Protein AF-M2UCH8-F1 (afdb_monomer_lite)

Sequence (51 aa):
GMSNELPACQKCKLRKVRCDRQAPKCTSCTKGNVACIVVNPATGEQYARDY

Radius of gyration: 10.57 Å; chains: 1; bounding box: 22×24×28 Å

Foldseek 3Di:
DDPPAADQFPVCVVVVHDFPRDALATPVCVVVVHWRWHADPVPRDIDTSDD

InterPro domains:
  IPR001138 Zn(2)Cys(6) fungal-type DNA-binding domain [PF00172] (8-41)
  IPR001138 Zn(2)Cys(6) fungal-type DNA-binding domain [PS00463] (8-36)
  IPR001138 Zn(2)Cys(6) fungal-type DNA-binding domain [PS50048] (8-38)
  IPR001138 Zn(2)Cys(6) fungal-type DNA-binding domain [SM00066] (3-47)
  IPR001138 Zn(2)Cys(6) fungal-type DNA-binding domain [cd00067] (8-37)
  IPR036864 Zn(2)-C6 fungal-type DNA-binding domain superfamily [G3DSA:4.10.240.10] (4-51)
  IPR036864 Zn(2)-C6 fungal-type DNA-binding domain superfamily [SSF57701] (6-43)

pLDDT: mean 90.94, std 11.99, range [42.81, 97.69]

Structure (mmCIF, N/CA/C/O backbone):
data_AF-M2UCH8-F1
#
_entry.id   AF-M2UCH8-F1
#
loop_
_atom_site.group_PDB
_atom_site.id
_atom_site.type_symbol
_atom_site.label_atom_id
_atom_site.label_alt_id
_atom_site.label_comp_id
_atom_site.label_asym_id
_atom_site.label_entity_id
_atom_site.label_seq_id
_atom_site.pdbx_PDB_ins_code
_atom_site.Cartn_x
_atom_site.Cartn_y
_atom_site.Cartn_z
_atom_site.occupancy
_atom_site.B_iso_or_equiv
_atom_site.auth_seq_id
_atom_site.auth_comp_id
_atom_site.auth_asym_id
_atom_site.auth_atom_id
_atom_site.pdbx_PDB_model_num
ATOM 1 N N . GLY A 1 1 ? -0.228 13.958 18.055 1.00 42.81 1 GLY A N 1
ATOM 2 C CA . GLY A 1 1 ? 0.876 14.143 17.098 1.00 42.81 1 GLY A CA 1
ATOM 3 C C . GLY A 1 1 ? 0.636 13.248 15.908 1.00 42.81 1 GLY A C 1
ATOM 4 O O . GLY A 1 1 ? 0.714 12.040 16.065 1.00 42.81 1 GLY A O 1
ATOM 5 N N . MET A 1 2 ? 0.253 13.816 14.766 1.00 49.62 2 MET A N 1
ATOM 6 C CA . MET A 1 2 ? 0.078 13.058 13.526 1.00 49.62 2 MET A CA 1
ATOM 7 C C . MET A 1 2 ? 1.400 13.109 12.769 1.00 49.62 2 MET A C 1
ATOM 9 O O . MET A 1 2 ? 1.829 14.175 12.334 1.00 49.62 2 MET A O 1
ATOM 13 N N . SER A 1 3 ? 2.086 11.975 12.690 1.00 59.88 3 SER A N 1
ATOM 14 C CA . SER A 1 3 ? 3.279 11.820 11.868 1.00 59.88 3 SER A CA 1
ATOM 15 C C . SER A 1 3 ? 2.911 12.043 10.400 1.00 59.88 3 SER A C 1
ATOM 17 O O . SER A 1 3 ? 2.016 11.393 9.869 1.00 59.88 3 SER A O 1
ATOM 19 N N . ASN A 1 4 ? 3.625 12.955 9.743 1.00 67.00 4 ASN A N 1
ATOM 20 C CA . ASN A 1 4 ? 3.438 13.345 8.341 1.00 67.00 4 ASN A CA 1
ATOM 21 C C . ASN A 1 4 ? 3.931 12.265 7.344 1.00 67.00 4 ASN A C 1
ATOM 23 O O . ASN A 1 4 ? 4.348 12.569 6.231 1.00 67.00 4 ASN A O 1
ATOM 27 N N . GLU A 1 5 ? 3.975 10.999 7.768 1.00 75.62 5 GLU A N 1
ATOM 28 C CA . GLU A 1 5 ? 4.545 9.886 7.009 1.00 75.62 5 GLU A CA 1
ATOM 29 C C . GLU A 1 5 ? 3.415 9.035 6.423 1.00 75.62 5 GLU A C 1
ATOM 31 O O . GLU A 1 5 ? 2.535 8.574 7.153 1.00 75.62 5 GLU A O 1
ATOM 36 N N . LEU A 1 6 ? 3.459 8.781 5.110 1.00 83.19 6 LEU A N 1
ATOM 37 C CA . LEU A 1 6 ? 2.456 7.973 4.410 1.00 83.19 6 LEU A CA 1
ATOM 38 C C . LEU A 1 6 ? 2.201 6.637 5.139 1.00 83.19 6 LEU A C 1
ATOM 40 O O . LEU A 1 6 ? 3.159 5.950 5.514 1.00 83.19 6 LEU A O 1
ATO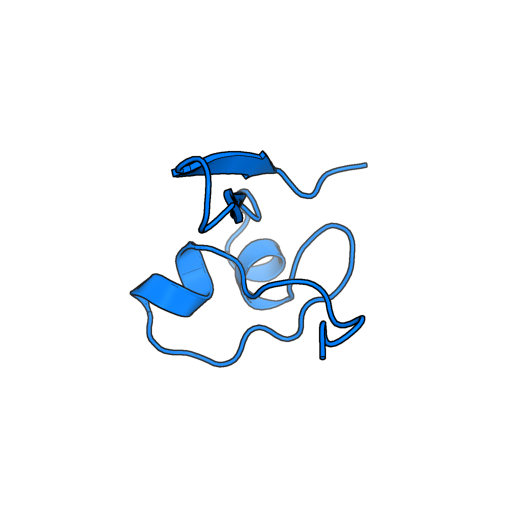M 44 N N . PRO A 1 7 ? 0.941 6.206 5.325 1.00 91.25 7 PRO A N 1
ATOM 45 C CA . PRO A 1 7 ? 0.666 4.931 5.970 1.00 91.25 7 PRO A CA 1
ATOM 46 C C . PRO A 1 7 ? 1.223 3.743 5.174 1.00 91.25 7 PRO A C 1
ATOM 48 O O . PRO A 1 7 ? 1.207 3.707 3.937 1.00 91.25 7 PRO A O 1
ATOM 51 N N . ALA A 1 8 ? 1.665 2.705 5.888 1.00 95.88 8 ALA A N 1
ATOM 52 C CA . ALA A 1 8 ? 2.005 1.428 5.267 1.00 95.88 8 ALA A CA 1
ATOM 53 C C . ALA A 1 8 ? 0.797 0.858 4.498 1.00 95.88 8 ALA A C 1
ATOM 55 O O . ALA A 1 8 ? -0.334 0.907 4.987 1.00 95.88 8 ALA A O 1
ATOM 56 N N . CYS A 1 9 ? 1.029 0.289 3.310 1.00 97.38 9 CYS A N 1
ATOM 57 C CA . CYS A 1 9 ? -0.045 -0.338 2.538 1.00 97.38 9 CYS A CA 1
ATOM 58 C C . CYS A 1 9 ? -0.556 -1.618 3.217 1.00 97.38 9 CYS A C 1
ATOM 60 O O . CYS A 1 9 ? 0.164 -2.276 3.975 1.00 97.38 9 CYS A O 1
ATOM 62 N N . GLN A 1 10 ? -1.788 -2.004 2.894 1.00 97.56 10 GLN A N 1
ATOM 63 C CA . GLN A 1 10 ? -2.465 -3.192 3.407 1.00 97.56 10 GLN A CA 1
ATOM 64 C C . GLN A 1 10 ? -1.648 -4.467 3.180 1.00 97.56 10 GLN A C 1
ATOM 66 O O . GLN A 1 10 ? -1.476 -5.247 4.111 1.00 97.56 10 GLN A O 1
ATOM 71 N N . LYS A 1 11 ? -1.067 -4.659 1.986 1.00 97.38 11 LYS A N 1
ATOM 72 C CA . LYS A 1 11 ? -0.224 -5.831 1.686 1.00 97.38 11 LYS A CA 1
ATOM 73 C C . LYS A 1 11 ? 0.967 -5.939 2.640 1.00 97.38 11 LYS A C 1
ATOM 75 O O . LYS A 1 11 ? 1.223 -7.014 3.175 1.00 97.38 11 LYS A O 1
ATOM 80 N N . CYS A 1 12 ? 1.687 -4.840 2.869 1.00 97.69 12 CYS A N 1
ATOM 81 C CA . CYS A 1 12 ? 2.824 -4.832 3.789 1.00 97.69 12 CYS A CA 1
ATOM 82 C C . CYS A 1 12 ? 2.381 -5.063 5.241 1.00 97.69 12 CYS A C 1
ATOM 84 O O . CYS A 1 12 ? 3.028 -5.846 5.935 1.00 97.69 12 CYS A O 1
ATOM 86 N N . LYS A 1 13 ? 1.257 -4.4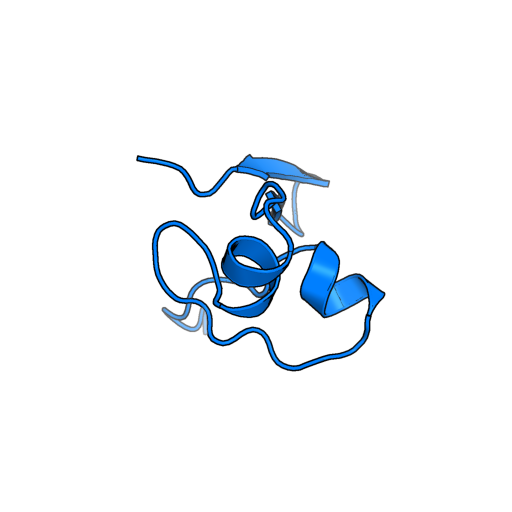64 5.672 1.00 96.56 13 LYS A N 1
ATOM 87 C CA . LYS A 1 13 ? 0.660 -4.715 6.997 1.00 96.56 13 LYS A CA 1
ATOM 88 C C . LYS A 1 13 ? 0.310 -6.197 7.188 1.00 96.56 13 LYS A C 1
ATOM 90 O O . LYS A 1 13 ? 0.765 -6.802 8.153 1.00 96.56 13 LYS A O 1
ATOM 95 N N . LEU A 1 14 ? -0.422 -6.799 6.246 1.00 96.25 14 LEU A N 1
ATOM 96 C CA . LEU A 1 14 ? -0.837 -8.210 6.295 1.00 96.25 14 LEU A CA 1
ATOM 97 C C . LEU A 1 14 ? 0.356 -9.171 6.302 1.00 96.25 14 LEU A C 1
ATOM 99 O O . LEU A 1 14 ? 0.358 -10.158 7.030 1.00 96.25 14 LEU A O 1
ATOM 103 N N . ARG A 1 15 ? 1.397 -8.867 5.519 1.00 96.69 15 ARG A N 1
ATOM 104 C CA . ARG A 1 15 ? 2.634 -9.661 5.473 1.00 96.69 15 ARG A CA 1
ATOM 105 C C . ARG A 1 15 ? 3.581 -9.378 6.640 1.00 96.69 15 ARG A C 1
ATOM 107 O O . ARG A 1 15 ? 4.610 -10.039 6.719 1.00 96.69 15 ARG A O 1
ATOM 114 N N . LYS A 1 16 ? 3.253 -8.419 7.515 1.00 96.81 16 LYS A N 1
ATOM 115 C CA . LYS A 1 16 ? 4.086 -7.966 8.639 1.00 96.81 16 LYS A CA 1
ATOM 116 C C . LYS A 1 16 ? 5.513 -7.589 8.208 1.00 96.81 16 LYS A C 1
ATOM 118 O O . LYS A 1 16 ? 6.481 -7.891 8.896 1.00 96.81 16 LYS A O 1
ATOM 123 N N . VAL A 1 17 ? 5.642 -6.921 7.058 1.00 96.44 17 VAL A N 1
ATOM 124 C CA . VAL A 1 17 ? 6.925 -6.426 6.521 1.00 96.44 17 VAL A CA 1
ATOM 125 C C . VAL A 1 17 ? 6.945 -4.901 6.470 1.00 96.44 17 VAL A C 1
ATOM 127 O O . VAL A 1 17 ? 5.899 -4.258 6.346 1.00 96.44 17 VAL A O 1
ATOM 130 N N . ARG A 1 18 ? 8.143 -4.303 6.508 1.00 95.62 18 ARG A N 1
ATOM 131 C CA . ARG A 1 18 ? 8.308 -2.850 6.356 1.00 95.62 18 ARG A CA 1
ATOM 132 C C . ARG A 1 18 ? 7.779 -2.398 4.990 1.00 95.62 18 ARG A C 1
ATOM 134 O O . ARG A 1 18 ? 8.184 -2.917 3.953 1.00 95.62 18 ARG A O 1
ATOM 141 N N . CYS A 1 19 ? 6.887 -1.408 4.995 1.00 97.19 19 CYS A N 1
ATOM 142 C CA . CYS A 1 19 ? 6.513 -0.668 3.793 1.00 97.19 19 CYS A CA 1
ATOM 143 C C . CYS A 1 19 ? 7.519 0.471 3.606 1.00 97.19 19 CYS A C 1
ATOM 145 O O . CYS A 1 19 ? 7.701 1.270 4.523 1.00 97.19 19 CYS A O 1
ATOM 147 N N . ASP A 1 20 ? 8.156 0.548 2.440 1.00 96.31 20 ASP A N 1
ATOM 148 C CA . ASP A 1 20 ? 9.078 1.633 2.073 1.00 96.31 20 ASP A CA 1
ATOM 149 C C . ASP A 1 20 ? 8.352 2.918 1.645 1.00 96.31 20 ASP A C 1
ATOM 151 O O . ASP A 1 20 ? 8.995 3.935 1.431 1.00 96.31 20 ASP A O 1
ATOM 155 N N . ARG A 1 21 ? 7.011 2.877 1.562 1.00 94.88 21 ARG A N 1
ATOM 156 C CA . ARG A 1 21 ? 6.115 4.042 1.415 1.00 94.88 21 ARG A CA 1
ATOM 157 C C . ARG A 1 21 ? 6.407 4.937 0.205 1.00 94.88 21 ARG A C 1
ATOM 159 O O . ARG A 1 21 ? 5.903 6.051 0.160 1.00 94.88 21 ARG A O 1
ATOM 166 N N . GLN A 1 22 ? 7.128 4.429 -0.792 1.00 94.19 22 GLN A N 1
ATOM 167 C CA . GLN A 1 22 ? 7.318 5.145 -2.049 1.00 94.19 22 GLN A CA 1
ATOM 168 C C . GLN A 1 22 ? 5.971 5.446 -2.718 1.00 94.19 22 GLN A C 1
ATOM 170 O O . GLN A 1 22 ? 5.029 4.644 -2.630 1.00 94.19 22 GLN A O 1
ATOM 175 N N . ALA A 1 23 ? 5.897 6.620 -3.343 1.00 90.50 23 ALA A N 1
ATOM 176 C CA . ALA A 1 23 ? 4.774 7.061 -4.154 1.00 90.50 23 ALA A CA 1
ATOM 177 C C . ALA A 1 23 ? 5.090 6.811 -5.644 1.00 90.50 23 ALA A C 1
ATOM 179 O O . ALA A 1 23 ? 6.236 7.001 -6.049 1.00 90.50 23 ALA A O 1
ATOM 180 N N . PRO A 1 24 ? 4.112 6.368 -6.453 1.00 93.31 24 PRO A N 1
ATOM 181 C CA . PRO A 1 24 ? 2.751 6.026 -6.052 1.00 93.31 24 PRO A CA 1
ATOM 182 C C . PRO A 1 24 ? 2.746 4.678 -5.311 1.00 93.31 24 PRO A C 1
ATOM 184 O O . PRO A 1 24 ? 2.157 4.546 -4.245 1.00 93.31 24 PRO A O 1
ATOM 187 N N . LYS A 1 25 ? 3.510 3.686 -5.776 1.00 96.75 25 LYS A N 1
ATOM 188 C CA . LYS A 1 25 ? 3.520 2.333 -5.207 1.00 96.75 25 LYS A CA 1
ATOM 189 C C . LYS A 1 25 ? 4.810 2.038 -4.443 1.00 96.75 25 LYS A C 1
ATOM 191 O O . LYS A 1 25 ? 5.907 2.368 -4.877 1.00 96.75 25 LYS A O 1
ATOM 196 N N . CYS A 1 26 ? 4.667 1.324 -3.327 1.00 97.00 26 CYS A N 1
ATOM 197 C CA . CYS A 1 26 ? 5.788 0.793 -2.550 1.00 97.00 26 CYS A CA 1
ATOM 198 C C . CYS A 1 26 ? 6.552 -0.290 -3.348 1.00 97.00 26 CYS A C 1
ATOM 200 O O . CYS A 1 26 ? 5.937 -1.007 -4.145 1.00 97.00 26 CYS A O 1
ATOM 202 N N . THR A 1 27 ? 7.853 -0.502 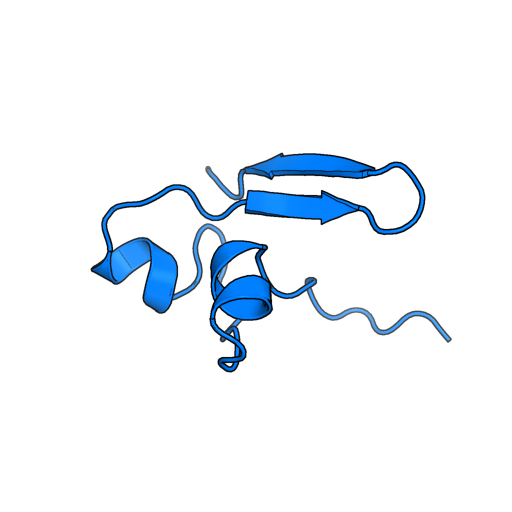-3.098 1.00 97.56 27 THR A N 1
ATOM 203 C CA . THR A 1 27 ? 8.674 -1.461 -3.878 1.00 97.56 27 THR A CA 1
ATOM 204 C C . THR A 1 27 ? 8.097 -2.879 -3.855 1.00 97.56 27 THR A C 1
ATOM 206 O O . THR A 1 27 ? 8.134 -3.590 -4.858 1.00 97.56 27 THR A O 1
ATOM 209 N N . SER A 1 28 ? 7.519 -3.310 -2.727 1.00 97.38 28 SER A N 1
ATOM 210 C CA . SER A 1 28 ? 6.908 -4.644 -2.597 1.00 97.38 28 SER A CA 1
ATOM 211 C C . SER A 1 28 ? 5.641 -4.816 -3.446 1.00 97.38 28 SER A C 1
ATOM 213 O O . SER A 1 28 ? 5.326 -5.934 -3.863 1.00 97.38 28 SER A O 1
ATOM 215 N N . CYS A 1 29 ? 4.884 -3.740 -3.675 1.00 97.50 29 CYS A N 1
ATOM 216 C CA . CYS A 1 29 ? 3.711 -3.755 -4.548 1.00 97.50 29 CYS A CA 1
ATOM 217 C C . CYS A 1 29 ? 4.126 -3.645 -6.018 1.00 97.50 29 CYS A C 1
ATOM 219 O O . CYS A 1 29 ? 3.607 -4.406 -6.828 1.00 97.50 29 CYS A O 1
ATOM 221 N N . THR A 1 30 ? 5.111 -2.797 -6.337 1.00 97.56 30 THR A N 1
ATOM 222 C CA . THR A 1 30 ? 5.677 -2.669 -7.690 1.00 97.56 30 THR A CA 1
ATOM 223 C C . THR A 1 30 ? 6.261 -3.994 -8.178 1.00 97.56 30 THR A C 1
ATOM 225 O O . THR A 1 30 ? 5.850 -4.492 -9.219 1.00 97.56 30 THR A O 1
ATOM 228 N N . LYS A 1 31 ? 7.135 -4.640 -7.390 1.00 97.12 31 LYS A N 1
ATOM 229 C CA . LYS A 1 31 ? 7.722 -5.950 -7.742 1.00 97.12 31 LYS A CA 1
ATOM 230 C C . LYS A 1 31 ? 6.689 -7.068 -7.863 1.00 97.12 31 LYS A C 1
ATOM 232 O O . LYS A 1 31 ? 6.893 -8.010 -8.614 1.00 97.12 31 LYS A O 1
ATOM 237 N N . GLY A 1 32 ? 5.607 -6.985 -7.092 1.00 95.75 32 GLY A N 1
ATOM 238 C CA . GLY A 1 32 ? 4.522 -7.961 -7.150 1.00 95.75 32 GLY A CA 1
ATOM 239 C C . GLY A 1 32 ? 3.523 -7.707 -8.275 1.00 95.75 32 GLY A C 1
ATOM 240 O O . GLY A 1 32 ? 2.602 -8.500 -8.409 1.00 95.75 32 GLY A O 1
ATOM 241 N N . ASN A 1 33 ? 3.661 -6.605 -9.021 1.00 95.81 33 ASN A N 1
ATOM 242 C CA . ASN A 1 33 ? 2.679 -6.128 -9.992 1.00 95.81 33 ASN A CA 1
ATOM 243 C C . ASN A 1 33 ? 1.238 -6.091 -9.433 1.00 95.81 33 ASN A C 1
ATOM 245 O O . ASN A 1 33 ? 0.285 -6.525 -10.072 1.00 95.81 33 ASN A O 1
ATOM 249 N N . VAL A 1 34 ? 1.083 -5.592 -8.202 1.00 96.12 34 VAL A N 1
ATOM 250 C CA . VAL A 1 34 ? -0.217 -5.479 -7.514 1.00 96.12 34 VAL A CA 1
ATOM 251 C C . VAL A 1 34 ? -0.531 -4.031 -7.143 1.00 96.12 34 VAL A C 1
ATOM 253 O O . VAL A 1 34 ? 0.355 -3.172 -7.067 1.00 96.12 34 VAL A O 1
ATOM 256 N N . ALA A 1 35 ? -1.805 -3.741 -6.881 1.00 96.25 35 ALA A N 1
ATOM 257 C CA . ALA A 1 35 ? -2.225 -2.448 -6.351 1.00 96.25 35 ALA A CA 1
ATOM 258 C C . ALA A 1 35 ? -1.588 -2.167 -4.975 1.00 96.25 35 ALA A C 1
ATOM 260 O O . ALA A 1 35 ? -1.384 -3.066 -4.152 1.00 96.25 35 ALA A O 1
ATOM 261 N N . CYS A 1 36 ? -1.259 -0.900 -4.715 1.00 97.62 36 CYS A N 1
ATOM 262 C CA . CYS A 1 36 ? -0.739 -0.458 -3.424 1.00 97.62 36 CYS A CA 1
ATOM 263 C C . CYS A 1 36 ? -1.875 0.182 -2.619 1.00 97.62 36 CYS A C 1
ATOM 265 O O . CYS A 1 36 ? -2.031 1.397 -2.621 1.00 97.62 36 CYS A O 1
ATOM 267 N N . ILE A 1 37 ? -2.689 -0.655 -1.972 1.00 97.62 37 ILE A N 1
ATOM 268 C CA . ILE A 1 37 ? -3.888 -0.213 -1.245 1.00 97.62 37 ILE A CA 1
ATOM 269 C C . ILE A 1 37 ? -3.528 0.271 0.158 1.00 97.62 37 ILE A C 1
ATOM 271 O O . ILE A 1 37 ? -2.799 -0.412 0.882 1.00 97.62 37 ILE A O 1
ATOM 275 N N . VAL A 1 38 ? -4.04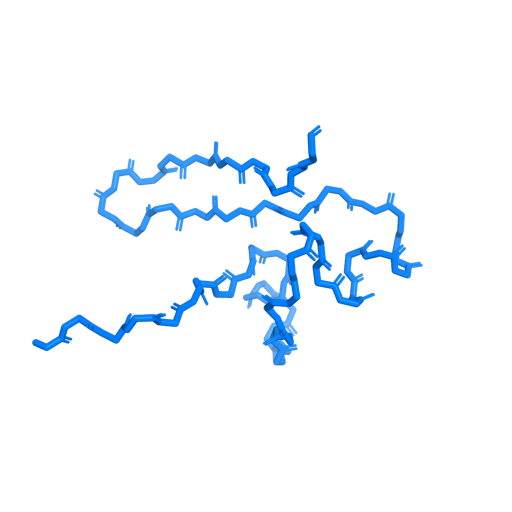8 1.423 0.565 1.00 95.81 38 VAL A N 1
ATOM 276 C CA . VAL A 1 38 ? -4.007 1.916 1.946 1.00 95.81 38 VAL A CA 1
ATOM 277 C C . VAL A 1 38 ? -5.412 1.863 2.526 1.00 95.81 38 VAL A C 1
ATOM 279 O O . VAL A 1 38 ? -6.377 2.150 1.830 1.00 95.81 38 VAL A O 1
ATOM 282 N N . VAL A 1 39 ? -5.504 1.488 3.803 1.00 95.00 39 VAL A N 1
ATOM 283 C CA . VAL A 1 39 ? -6.757 1.503 4.563 1.00 95.00 39 VAL A CA 1
ATOM 284 C C . VAL A 1 39 ? -6.696 2.635 5.575 1.00 95.00 39 VAL A C 1
ATOM 286 O O . VAL A 1 39 ? -5.778 2.653 6.409 1.00 95.00 39 VAL A O 1
ATOM 289 N N . ASN A 1 40 ? -7.653 3.556 5.503 1.00 90.88 40 ASN A N 1
ATOM 290 C CA . ASN A 1 40 ? -7.855 4.577 6.519 1.00 90.88 40 ASN A CA 1
ATOM 291 C C . ASN A 1 40 ? -8.285 3.890 7.831 1.00 90.88 40 ASN A C 1
ATOM 293 O O . ASN A 1 40 ? -9.309 3.210 7.850 1.00 90.88 40 ASN A O 1
ATOM 297 N N . PRO A 1 41 ? -7.525 4.020 8.934 1.00 87.44 41 PRO A N 1
ATOM 298 C CA . PRO A 1 41 ? -7.840 3.321 10.178 1.00 87.44 41 PRO A CA 1
ATOM 299 C C . PRO A 1 41 ? -9.099 3.846 10.882 1.00 87.44 41 PRO A C 1
ATOM 301 O O . PRO A 1 41 ? -9.659 3.117 11.692 1.00 87.44 41 PRO A O 1
ATOM 304 N N . ALA A 1 42 ? -9.533 5.080 10.603 1.00 91.31 42 ALA A N 1
ATOM 305 C CA . ALA A 1 42 ? -10.720 5.666 11.225 1.00 91.31 42 ALA A CA 1
ATOM 306 C C . ALA A 1 42 ? -12.015 5.246 10.516 1.00 91.31 42 ALA A C 1
ATOM 308 O O . ALA A 1 42 ? -13.019 4.996 11.174 1.00 91.31 42 ALA A O 1
ATOM 309 N N . THR A 1 43 ? -11.992 5.164 9.183 1.00 94.19 43 THR A N 1
ATOM 310 C CA . THR A 1 43 ? -13.193 4.907 8.369 1.00 94.19 43 THR A CA 1
ATOM 311 C C . THR A 1 43 ? -13.236 3.506 7.763 1.00 94.19 43 THR A C 1
ATOM 313 O O . THR A 1 43 ? -14.290 3.066 7.318 1.00 94.19 43 THR A O 1
ATOM 316 N N . GLY A 1 44 ? -12.104 2.799 7.707 1.00 93.38 44 GLY A N 1
ATOM 317 C CA . GLY A 1 44 ? -11.972 1.535 6.975 1.00 93.38 44 GLY A CA 1
ATOM 318 C C . GLY A 1 44 ? -11.918 1.696 5.452 1.00 93.38 44 GLY A C 1
ATOM 319 O O . GLY A 1 44 ? -11.819 0.700 4.736 1.00 93.38 44 GLY A O 1
ATOM 320 N N . GLU A 1 45 ? -11.957 2.929 4.948 1.00 95.94 45 GLU A N 1
ATOM 321 C CA . GLU A 1 45 ? -11.926 3.225 3.519 1.00 95.94 45 GLU A CA 1
ATOM 322 C C . GLU A 1 45 ? -10.612 2.767 2.877 1.00 95.94 45 GLU A C 1
ATOM 324 O O . GLU A 1 45 ? -9.529 2.949 3.445 1.00 95.94 45 GLU A O 1
ATOM 329 N N . GLN A 1 46 ? -10.715 2.179 1.684 1.00 95.75 46 GLN A N 1
ATOM 330 C CA . GLN A 1 46 ? -9.584 1.680 0.909 1.00 95.75 46 GLN A CA 1
ATOM 331 C C . GLN A 1 46 ? -9.340 2.565 -0.307 1.00 95.75 46 GLN A C 1
ATOM 333 O O . GLN A 1 46 ? -10.250 2.791 -1.097 1.00 95.75 46 GLN A O 1
ATOM 338 N N . TYR A 1 47 ? -8.095 2.993 -0.497 1.00 94.81 47 TYR A N 1
ATOM 339 C CA . TYR A 1 47 ? -7.685 3.742 -1.682 1.00 94.81 47 TYR A CA 1
ATOM 340 C C . TYR A 1 47 ? -6.379 3.194 -2.254 1.00 94.81 47 TYR A C 1
ATOM 342 O O . TYR A 1 47 ? -5.470 2.783 -1.520 1.00 94.81 47 TYR A O 1
ATOM 350 N N . ALA A 1 48 ? -6.297 3.153 -3.582 1.00 95.25 48 ALA A N 1
ATOM 351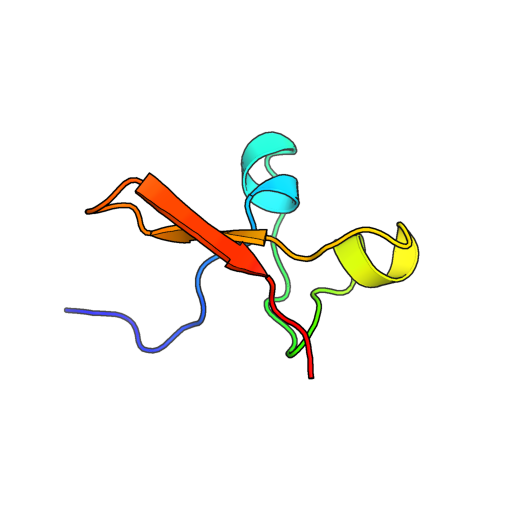 C CA . ALA A 1 48 ? -5.069 2.823 -4.282 1.00 95.25 48 ALA A CA 1
ATOM 352 C C . ALA A 1 48 ? -4.126 4.027 -4.274 1.00 95.25 48 ALA A C 1
ATOM 354 O O . ALA A 1 48 ? -4.547 5.178 -4.264 1.00 95.25 48 ALA A O 1
ATOM 355 N N . ARG A 1 49 ? -2.826 3.743 -4.252 1.00 91.12 49 ARG A N 1
ATOM 356 C CA . ARG A 1 49 ? -1.813 4.723 -4.620 1.00 91.12 49 ARG A CA 1
ATOM 357 C C . ARG A 1 49 ? -1.408 4.475 -6.070 1.00 91.12 49 ARG A C 1
ATOM 359 O O . ARG A 1 49 ? -0.570 3.610 -6.349 1.00 91.12 49 ARG A O 1
ATOM 366 N N . ASP A 1 50 ? -2.064 5.173 -6.975 1.00 84.69 50 ASP A N 1
ATOM 367 C CA . ASP A 1 50 ? -1.803 5.258 -8.410 1.00 84.69 50 ASP A CA 1
ATOM 368 C C . ASP A 1 50 ? -1.480 6.711 -8.811 1.00 84.69 50 ASP A C 1
ATOM 370 O O . ASP A 1 50 ? -1.479 7.605 -7.962 1.00 84.69 50 ASP A O 1
ATOM 374 N N . TYR A 1 51 ? -1.060 6.897 -10.067 1.00 72.44 51 TYR A N 1
ATOM 375 C CA . TYR A 1 51 ? -0.971 8.208 -10.718 1.00 72.44 51 TYR A CA 1
ATOM 376 C C . TYR A 1 51 ? -2.240 8.444 -11.526 1.00 72.44 51 TYR A C 1
ATOM 378 O O . TYR A 1 51 ? -2.728 7.441 -12.101 1.00 72.44 51 TYR A O 1
#

Organism: Cochliobolus heterostrophus (strain C5 / ATCC 48332 / race O) (NCBI:txid701091)

Secondary structure (DSSP, 8-state):
----SPPPPHHHHHTT------SS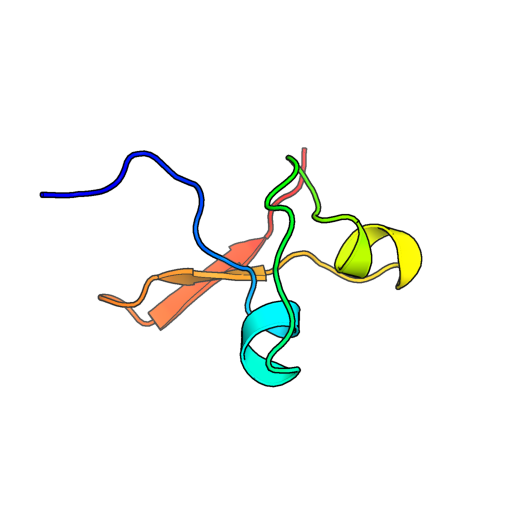S-HHHHHTT---EEE-TTT--EEE---